Protein AF-R4X8Q3-F1 (afdb_monomer)

Sequence (120 aa):
MDMTRKFIQMGVTRARRYANWAGGKKYTGKLDEQGKKITVTKGPEDEVKAESARIFGVVLKEVQADEDYLQYAREHKEKYENHFKVEKHEDDDEDVLTPVRKRRSEREIKVKVKDESSSD

Mean predicted aligned error: 15.13 Å

InterPro domains:
  IPR025494 Protein of unknown function DUF4385 [PF14328] (1-78)

Solvent-accessible surface area (backbone atoms only — not comparable to full-atom values): 7404 Å² total; per-residue (Å²): 134,71,61,66,61,50,50,35,54,51,44,26,55,50,27,45,42,48,11,37,20,76,90,58,51,68,50,73,84,46,62,47,101,85,70,44,75,37,65,53,78,70,49,78,69,39,64,73,34,42,51,52,19,50,54,31,48,52,53,43,53,53,62,67,65,34,65,69,56,54,49,53,53,50,55,49,39,63,69,58,58,71,33,53,45,79,60,85,61,96,84,56,103,66,87,53,84,41,72,46,77,76,77,76,68,84,78,74,70,80,81,78,80,81,86,87,85,84,78,138

Foldseek 3Di:
DPVPLVVLVVQLVQLQQCQFDPVSDQFPPDADPVRHTHGDHTDHGDPVSVVSNVVSVVVSVVVVPDPVVVVVVVVCCVVPVVQWDFDDDPPDPDGDTDTRDDPPPPPPPPPPDPPPDDDD

Radius of gyration: 26.82 Å; Cα contacts (8 Å, |Δi|>4): 100; chains: 1; bounding box: 50×42×88 Å

pLDDT: mean 74.37, std 19.53, range [36.84, 96.75]

Secondary structure (DSSP, 8-state):
--HHHHHHHHHHHHHHHHHHSGGG-SEEEEE-TTSPEEEPPP-S--HHHHHHHHHHHHHHHHHHH-HHHHHHHHHHIIIIITTEEEE--TTSS--EEEE------TTSSTTSSSSS----

Organism: Taphrina deformans (strain PYCC 5710 / ATCC 11124 / CBS 356.35 / IMI 108563 / JCM 9778 / NBRC 8474) (NCBI:txid1097556)

Structure (mmCIF, N/CA/C/O backbone):
data_AF-R4X8Q3-F1
#
_entry.id   AF-R4X8Q3-F1
#
loop_
_atom_site.group_PDB
_atom_site.id
_atom_site.type_symbol
_atom_site.label_atom_id
_atom_site.label_alt_id
_atom_site.label_comp_id
_atom_site.label_asym_id
_atom_site.label_entity_id
_atom_site.label_seq_id
_atom_site.pdbx_PDB_ins_code
_atom_site.Cartn_x
_atom_site.Cartn_y
_atom_site.Cartn_z
_atom_site.occupancy
_atom_site.B_iso_or_equiv
_atom_site.auth_seq_id
_atom_site.auth_comp_id
_atom_site.auth_asym_id
_atom_site.auth_atom_id
_atom_site.pdbx_PDB_model_num
ATOM 1 N N . MET A 1 1 ? -1.031 -3.222 17.395 1.00 60.88 1 MET A N 1
ATOM 2 C CA . MET A 1 1 ? -0.345 -3.107 16.086 1.00 60.88 1 MET A CA 1
ATOM 3 C C . MET A 1 1 ? -1.132 -3.922 15.078 1.00 60.88 1 MET A C 1
ATOM 5 O O . MET A 1 1 ? -1.321 -5.104 15.319 1.00 60.88 1 MET A O 1
ATOM 9 N N . ASP A 1 2 ? -1.590 -3.315 13.984 1.00 82.62 2 ASP A N 1
ATOM 10 C CA . ASP A 1 2 ? -2.317 -4.017 12.917 1.00 82.62 2 ASP A CA 1
ATOM 11 C C . ASP A 1 2 ? -1.336 -4.512 11.839 1.00 82.62 2 ASP A C 1
ATOM 13 O O . ASP A 1 2 ? -0.946 -3.782 10.920 1.00 82.62 2 ASP A O 1
ATOM 17 N N . MET A 1 3 ? -0.883 -5.757 12.000 1.00 87.06 3 MET A N 1
ATOM 18 C CA . MET A 1 3 ? 0.062 -6.397 11.079 1.00 87.06 3 MET A CA 1
ATOM 19 C C . MET A 1 3 ? -0.595 -6.805 9.763 1.00 87.06 3 MET A C 1
ATOM 21 O O . MET A 1 3 ? 0.044 -6.731 8.712 1.00 87.06 3 MET A O 1
ATOM 25 N N . THR A 1 4 ? -1.867 -7.194 9.806 1.00 89.31 4 THR A N 1
ATOM 26 C CA . THR A 1 4 ? -2.611 -7.689 8.646 1.00 89.31 4 THR A CA 1
ATOM 27 C C . THR A 1 4 ? -2.783 -6.588 7.609 1.00 89.31 4 THR A C 1
ATOM 29 O O . THR A 1 4 ? -2.356 -6.747 6.461 1.00 89.31 4 THR A O 1
ATOM 32 N N . ARG A 1 5 ? -3.281 -5.410 8.006 1.00 89.69 5 ARG A N 1
ATOM 33 C CA . ARG A 1 5 ? -3.351 -4.253 7.102 1.00 89.69 5 ARG A CA 1
ATOM 34 C C . ARG A 1 5 ? -1.984 -3.867 6.584 1.00 89.69 5 ARG A C 1
ATOM 36 O O . ARG A 1 5 ? -1.847 -3.537 5.407 1.00 89.69 5 ARG A O 1
ATOM 43 N N . LYS A 1 6 ? -0.960 -3.887 7.445 1.00 92.06 6 LYS A N 1
ATOM 44 C CA . LYS A 1 6 ? 0.387 -3.506 7.021 1.00 92.06 6 LYS A CA 1
ATOM 45 C C . LYS A 1 6 ? 0.917 -4.460 5.956 1.00 92.06 6 LYS A C 1
ATOM 47 O O . LYS A 1 6 ? 1.496 -4.001 4.971 1.00 92.06 6 LYS A O 1
ATOM 52 N N . PHE A 1 7 ? 0.687 -5.760 6.116 1.00 93.12 7 PHE A N 1
ATOM 53 C CA . PHE A 1 7 ? 1.018 -6.771 5.120 1.00 93.12 7 PHE A CA 1
ATOM 54 C C . PHE A 1 7 ? 0.306 -6.501 3.791 1.00 93.12 7 PHE A C 1
ATOM 56 O O . PHE A 1 7 ? 0.970 -6.418 2.757 1.00 93.12 7 PHE A O 1
ATOM 63 N N . ILE A 1 8 ? -1.006 -6.258 3.823 1.00 93.94 8 ILE A N 1
ATOM 64 C CA . ILE A 1 8 ? -1.806 -5.977 2.623 1.0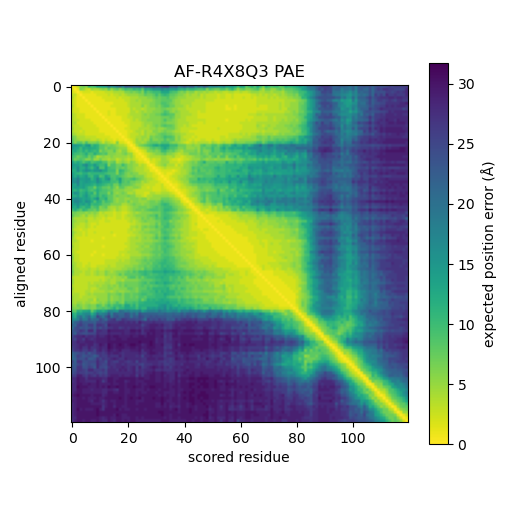0 93.94 8 ILE A CA 1
ATOM 65 C C . ILE A 1 8 ? -1.338 -4.681 1.942 1.00 93.94 8 ILE A C 1
ATOM 67 O O . ILE A 1 8 ? -1.109 -4.663 0.733 1.00 93.94 8 ILE A O 1
ATOM 71 N N . GLN A 1 9 ? -1.087 -3.614 2.706 1.00 94.19 9 GLN A N 1
ATOM 72 C CA . GLN A 1 9 ? -0.553 -2.345 2.197 1.00 94.19 9 GLN A CA 1
ATOM 73 C C . GLN A 1 9 ? 0.818 -2.540 1.524 1.00 94.19 9 GLN A C 1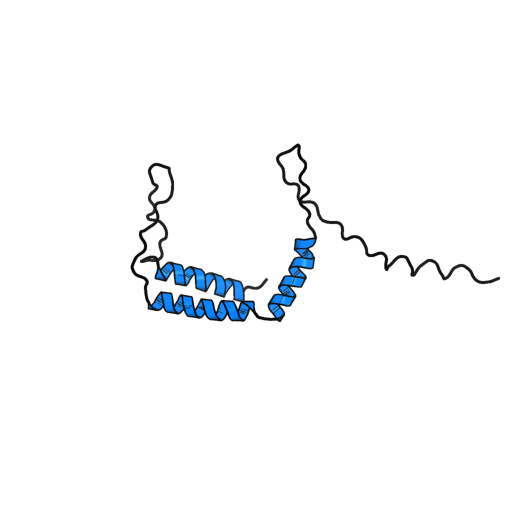
ATOM 75 O O . GLN A 1 9 ? 1.100 -1.983 0.455 1.00 94.19 9 GLN A O 1
ATOM 80 N N . MET A 1 10 ? 1.688 -3.354 2.124 1.00 95.12 10 MET A N 1
ATOM 81 C CA . MET A 1 10 ? 2.957 -3.725 1.502 1.00 95.12 10 MET A CA 1
ATOM 82 C C . MET A 1 10 ? 2.757 -4.587 0.243 1.00 95.12 10 MET A C 1
ATOM 84 O O . MET A 1 10 ? 3.533 -4.461 -0.702 1.00 95.12 10 MET A O 1
ATOM 88 N N . GLY A 1 11 ? 1.722 -5.427 0.202 1.00 93.75 11 GLY A N 1
ATOM 89 C CA . GLY A 1 11 ? 1.307 -6.198 -0.972 1.00 93.75 11 GLY A CA 1
ATOM 90 C C . GLY A 1 11 ? 0.935 -5.300 -2.151 1.00 93.75 11 GLY A C 1
ATOM 91 O O . GLY A 1 11 ? 1.549 -5.416 -3.212 1.00 93.75 11 GLY A O 1
ATOM 92 N N . VAL A 1 12 ? 0.033 -4.328 -1.942 1.00 93.44 12 VAL A N 1
ATOM 93 C CA . VAL A 1 12 ? -0.373 -3.338 -2.966 1.00 93.44 12 VAL A CA 1
ATOM 94 C C . VAL A 1 12 ? 0.847 -2.639 -3.567 1.00 93.44 12 VAL A C 1
ATOM 96 O O . VAL A 1 12 ? 1.019 -2.575 -4.786 1.00 93.44 12 VAL A O 1
ATOM 99 N N . THR A 1 13 ? 1.725 -2.120 -2.705 1.00 91.56 13 THR A N 1
ATOM 100 C CA . THR A 1 13 ? 2.894 -1.343 -3.142 1.00 91.56 13 THR A CA 1
ATOM 101 C C . THR A 1 13 ? 3.918 -2.196 -3.889 1.00 91.56 13 THR A C 1
ATOM 103 O O . THR A 1 13 ? 4.444 -1.761 -4.918 1.00 91.56 13 THR A O 1
ATOM 106 N N . ARG A 1 14 ? 4.194 -3.421 -3.423 1.00 90.94 14 ARG A N 1
ATOM 107 C CA . ARG A 1 14 ? 5.126 -4.342 -4.091 1.00 90.94 14 ARG A CA 1
ATOM 108 C C . ARG A 1 14 ? 4.576 -4.839 -5.423 1.00 90.94 14 ARG A C 1
ATOM 110 O O . ARG A 1 14 ? 5.307 -4.780 -6.408 1.00 90.94 14 ARG A O 1
ATOM 117 N N . ALA A 1 15 ? 3.312 -5.259 -5.477 1.00 92.00 15 ALA A N 1
ATOM 118 C CA . ALA A 1 15 ? 2.675 -5.730 -6.706 1.00 92.00 15 ALA A CA 1
ATOM 119 C C . ALA A 1 15 ? 2.691 -4.641 -7.787 1.00 92.00 15 ALA A C 1
ATOM 121 O O . ALA A 1 15 ? 3.189 -4.868 -8.889 1.00 92.00 15 ALA A O 1
ATOM 122 N N . ARG A 1 16 ? 2.304 -3.406 -7.435 1.00 90.50 16 ARG A N 1
ATOM 123 C CA . ARG A 1 16 ? 2.354 -2.265 -8.362 1.00 90.50 16 ARG A CA 1
ATOM 124 C C . ARG A 1 16 ? 3.777 -1.926 -8.813 1.00 90.50 16 ARG A C 1
ATOM 126 O O . ARG A 1 16 ? 3.982 -1.505 -9.952 1.00 90.50 16 ARG A O 1
ATOM 133 N N . ARG A 1 17 ? 4.780 -2.093 -7.942 1.00 89.81 17 ARG A N 1
ATOM 134 C CA . ARG A 1 17 ? 6.187 -1.914 -8.327 1.00 89.81 17 ARG A CA 1
ATOM 135 C C . ARG A 1 17 ? 6.607 -2.958 -9.357 1.00 89.81 17 ARG A C 1
ATOM 137 O O . ARG A 1 17 ? 7.231 -2.590 -10.341 1.00 89.81 17 ARG A O 1
ATOM 144 N N . TYR A 1 18 ? 6.274 -4.2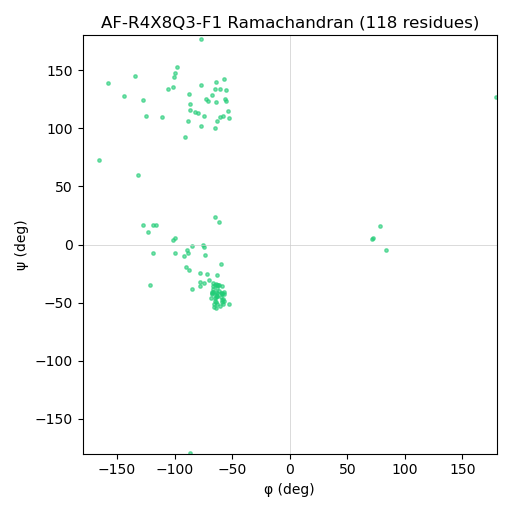28 -9.150 1.00 89.88 18 TYR A N 1
ATOM 145 C CA . TYR A 1 18 ? 6.650 -5.277 -10.096 1.00 89.88 18 TYR A CA 1
ATOM 146 C C . TYR A 1 18 ? 5.858 -5.228 -11.406 1.00 89.88 18 TYR A C 1
ATOM 148 O O . TYR A 1 18 ? 6.382 -5.678 -12.419 1.00 89.88 18 TYR A O 1
ATOM 156 N N . ALA A 1 19 ? 4.647 -4.664 -11.396 1.00 88.81 19 ALA A N 1
ATOM 157 C CA . ALA A 1 19 ? 3.872 -4.409 -12.607 1.00 88.81 19 ALA A CA 1
ATOM 158 C C . ALA A 1 19 ? 4.523 -3.322 -13.481 1.00 88.81 19 ALA A C 1
ATOM 160 O O . ALA A 1 19 ? 4.641 -3.490 -14.685 1.00 88.81 19 ALA A O 1
ATOM 161 N N . ASN A 1 20 ? 5.011 -2.239 -12.865 1.00 86.06 20 ASN A N 1
ATOM 162 C CA . ASN A 1 20 ? 5.553 -1.076 -13.580 1.00 86.06 20 ASN A CA 1
ATOM 163 C C . ASN A 1 20 ? 7.054 -1.167 -13.935 1.00 86.06 20 ASN A C 1
ATOM 165 O O . ASN A 1 20 ? 7.534 -0.419 -14.789 1.00 86.06 20 ASN A O 1
ATOM 169 N N . TRP A 1 21 ? 7.827 -1.996 -13.225 1.00 82.81 21 TRP A N 1
ATOM 170 C CA . TRP A 1 21 ? 9.291 -2.032 -13.322 1.00 82.81 21 TRP A CA 1
ATOM 171 C C . TRP A 1 21 ? 9.751 -3.452 -13.650 1.00 82.81 21 TRP A C 1
ATOM 173 O O . TRP A 1 21 ? 9.691 -4.341 -12.793 1.00 82.81 21 TRP A O 1
ATOM 183 N N . ALA A 1 22 ? 10.264 -3.656 -14.865 1.00 70.12 22 ALA A N 1
ATOM 184 C CA . ALA A 1 22 ? 10.843 -4.930 -15.281 1.00 70.12 22 ALA A CA 1
ATOM 185 C C . ALA A 1 22 ? 11.964 -5.351 -14.305 1.00 70.12 22 ALA A C 1
ATOM 187 O O . ALA A 1 22 ? 12.885 -4.588 -14.015 1.00 70.12 22 ALA A O 1
ATOM 188 N N . GLY A 1 23 ? 11.847 -6.547 -13.720 1.00 72.06 23 GLY A N 1
ATOM 189 C CA . GLY A 1 23 ? 12.800 -7.066 -12.727 1.00 72.06 23 GLY A CA 1
ATOM 190 C C . GLY A 1 23 ? 12.745 -6.409 -11.336 1.00 72.06 23 GLY A C 1
ATOM 191 O O . GLY A 1 23 ? 13.577 -6.715 -10.486 1.00 72.06 23 GLY A O 1
ATOM 192 N N . GLY A 1 24 ? 11.791 -5.505 -11.069 1.00 71.56 24 GLY A N 1
ATOM 193 C CA . GLY A 1 24 ? 11.546 -4.936 -9.737 1.00 71.56 24 GLY A CA 1
ATOM 194 C C . GLY A 1 24 ? 12.600 -3.958 -9.206 1.00 71.56 24 GLY A C 1
ATOM 195 O O . GLY A 1 24 ? 12.491 -3.513 -8.057 1.00 71.56 24 GLY A O 1
ATOM 196 N N . LYS A 1 25 ? 13.607 -3.605 -10.014 1.00 78.69 25 LYS A N 1
ATOM 197 C CA . LYS A 1 25 ? 14.653 -2.641 -9.650 1.00 78.69 25 LYS A CA 1
ATOM 198 C C . LYS A 1 25 ? 14.206 -1.219 -9.974 1.00 78.69 25 LYS A C 1
ATOM 200 O O . LYS A 1 25 ? 13.960 -0.892 -11.127 1.00 78.69 25 LYS A O 1
ATOM 205 N N . LYS A 1 26 ? 14.157 -0.367 -8.941 1.00 77.69 26 LYS A N 1
ATOM 206 C CA . LYS A 1 26 ? 13.775 1.051 -9.062 1.00 77.69 26 LYS A CA 1
ATOM 207 C C . LYS A 1 26 ? 14.893 1.949 -9.621 1.00 77.69 26 LYS A C 1
ATOM 209 O O . LYS A 1 26 ? 14.659 3.028 -10.152 1.00 77.69 26 LYS A O 1
ATOM 214 N N . TYR A 1 27 ? 16.139 1.533 -9.465 1.00 85.56 27 TYR A N 1
ATOM 215 C CA . TYR A 1 27 ? 17.288 2.365 -9.796 1.00 85.56 27 TYR A CA 1
ATOM 216 C C . TYR A 1 27 ? 18.301 1.542 -10.573 1.00 85.56 27 TYR A C 1
ATOM 218 O O . TYR A 1 27 ? 18.470 0.352 -10.302 1.00 85.56 27 TYR A O 1
ATOM 226 N N . THR A 1 28 ? 18.973 2.183 -11.525 1.00 80.31 28 THR A N 1
ATOM 227 C CA . THR A 1 28 ? 19.992 1.550 -12.378 1.00 80.31 28 THR A CA 1
ATOM 228 C C . THR A 1 28 ? 21.300 1.275 -11.627 1.00 80.31 28 THR A C 1
ATOM 230 O O . THR A 1 28 ? 22.178 0.602 -12.156 1.00 80.31 28 THR A O 1
ATOM 233 N N . GLY A 1 29 ? 21.442 1.791 -10.399 1.00 82.56 29 GLY A N 1
ATOM 234 C CA . GLY A 1 29 ? 22.677 1.736 -9.609 1.00 82.56 29 GLY A CA 1
ATOM 235 C C . GLY A 1 29 ? 23.681 2.840 -9.952 1.00 82.56 29 GLY A C 1
ATOM 236 O O . GLY A 1 29 ? 24.689 2.961 -9.267 1.00 82.56 29 GLY A O 1
ATOM 237 N N . LYS A 1 30 ? 23.392 3.665 -10.966 1.00 86.62 30 LYS A N 1
ATOM 238 C CA . LYS A 1 30 ? 24.198 4.826 -11.357 1.00 86.62 30 LYS A CA 1
ATOM 239 C C . LYS A 1 30 ? 23.624 6.119 -10.770 1.00 86.62 30 LYS A C 1
ATOM 241 O O . LYS A 1 30 ? 22.416 6.211 -10.514 1.00 86.62 30 LYS A O 1
ATOM 246 N N . LEU A 1 31 ? 24.500 7.097 -10.568 1.00 89.69 31 LEU A N 1
ATOM 247 C CA . LEU A 1 31 ? 24.142 8.466 -10.203 1.00 89.69 31 LEU A CA 1
ATOM 248 C C . LEU A 1 31 ? 24.187 9.353 -11.453 1.00 89.69 31 LEU A C 1
ATOM 250 O O . LEU A 1 31 ? 24.968 9.080 -12.363 1.00 89.69 31 LEU A O 1
ATOM 254 N N . ASP A 1 32 ? 23.323 10.362 -11.508 1.00 87.69 32 ASP A N 1
ATOM 255 C CA . ASP A 1 32 ? 23.411 11.442 -12.488 1.00 87.69 32 ASP A CA 1
ATOM 256 C C . ASP A 1 32 ? 24.513 12.448 -12.106 1.00 87.69 32 ASP A C 1
ATOM 258 O O . ASP A 1 32 ? 25.159 12.327 -11.062 1.00 87.69 32 ASP A O 1
ATOM 262 N N . GLU A 1 33 ? 24.731 13.448 -12.961 1.00 87.31 33 GLU A N 1
ATOM 263 C CA . GLU A 1 33 ? 25.741 14.504 -12.775 1.00 87.31 33 GLU A CA 1
ATOM 264 C C . GLU A 1 33 ? 25.528 15.328 -11.493 1.00 87.31 33 GLU A C 1
ATOM 266 O O . GLU A 1 33 ? 26.442 15.995 -11.018 1.00 87.31 33 GLU A O 1
ATOM 271 N N . GLN A 1 34 ? 24.334 15.250 -10.901 1.00 87.94 34 GLN A N 1
ATOM 272 C CA . GLN A 1 34 ? 23.937 15.940 -9.675 1.00 87.94 34 GLN A CA 1
ATOM 273 C C . GLN A 1 34 ? 24.006 15.012 -8.447 1.00 87.94 34 GLN A C 1
ATOM 275 O O . GLN A 1 34 ? 23.597 15.394 -7.351 1.00 87.94 34 GLN A O 1
ATOM 280 N N . GLY A 1 35 ? 24.507 13.780 -8.607 1.00 86.12 35 GLY A N 1
ATOM 281 C CA . GLY A 1 35 ? 24.653 12.805 -7.527 1.00 86.12 35 GLY A CA 1
ATOM 282 C C . GLY A 1 35 ? 23.355 12.089 -7.135 1.00 86.12 35 GLY A C 1
ATOM 283 O O . GLY A 1 35 ? 23.292 11.465 -6.073 1.00 86.12 35 GLY A O 1
ATOM 284 N N . LYS A 1 36 ? 22.304 12.137 -7.960 1.00 87.12 36 LYS A N 1
ATOM 285 C CA . LYS A 1 36 ? 21.004 11.510 -7.691 1.00 87.12 36 LYS A CA 1
ATOM 286 C C . LYS A 1 36 ? 20.857 10.180 -8.433 1.00 87.12 36 LYS A C 1
ATOM 288 O O . LYS A 1 36 ? 21.321 9.985 -9.549 1.00 87.12 36 LYS A O 1
ATOM 293 N N . LYS A 1 37 ? 20.194 9.211 -7.788 1.00 86.88 37 LYS A N 1
ATOM 294 C CA . LYS A 1 37 ? 19.985 7.864 -8.347 1.00 86.88 37 LYS A CA 1
ATOM 295 C C . LYS A 1 37 ? 19.124 7.917 -9.607 1.00 86.88 37 LYS A C 1
ATOM 297 O O . LYS A 1 37 ? 17.955 8.303 -9.541 1.00 86.88 37 LYS A O 1
ATOM 302 N N . ILE A 1 38 ? 19.665 7.404 -10.707 1.00 84.25 38 ILE A N 1
ATOM 303 C CA . ILE A 1 38 ? 18.958 7.310 -11.983 1.00 84.25 38 ILE A CA 1
ATOM 304 C C . ILE A 1 38 ? 17.867 6.237 -11.878 1.00 84.25 38 ILE A C 1
ATOM 306 O O . ILE A 1 38 ? 18.125 5.075 -11.538 1.00 84.25 38 ILE A O 1
ATOM 310 N N . THR A 1 39 ? 16.625 6.629 -12.154 1.00 84.19 39 THR A N 1
ATOM 311 C CA . THR A 1 39 ? 15.479 5.717 -12.194 1.00 84.19 39 THR A CA 1
ATOM 312 C C . THR A 1 39 ? 15.473 4.918 -13.486 1.00 84.19 39 THR A C 1
ATOM 314 O O . THR A 1 39 ? 15.683 5.473 -14.560 1.00 84.19 39 THR A O 1
ATOM 317 N N . VAL A 1 40 ? 15.188 3.621 -13.386 1.0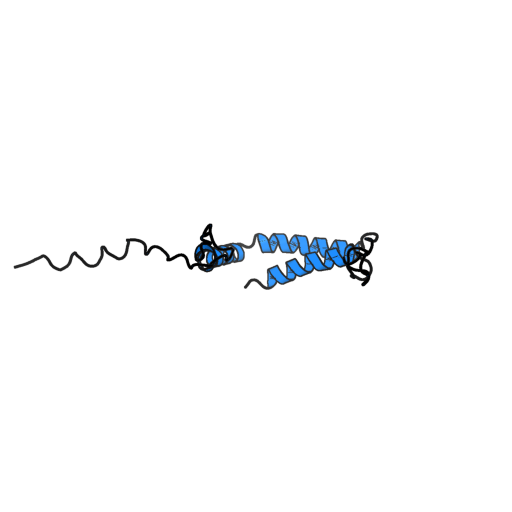0 82.00 40 VAL A N 1
ATOM 318 C CA . VAL A 1 40 ? 14.923 2.785 -14.566 1.00 82.00 40 VAL A CA 1
ATOM 319 C C . VAL A 1 40 ? 13.657 3.290 -15.270 1.00 82.00 40 VAL A C 1
ATOM 321 O O . VAL A 1 40 ? 12.681 3.652 -14.608 1.00 82.00 40 VAL A O 1
ATOM 324 N N . THR A 1 41 ? 13.669 3.314 -16.602 1.00 78.31 41 THR A N 1
ATOM 325 C CA . THR A 1 41 ? 12.485 3.624 -17.412 1.00 78.31 41 THR A CA 1
ATOM 326 C C . THR A 1 41 ? 11.386 2.596 -17.141 1.00 78.31 41 THR A C 1
ATOM 328 O O . THR A 1 41 ? 11.652 1.393 -17.095 1.00 78.31 41 THR A O 1
ATOM 331 N N . LYS A 1 42 ? 10.147 3.058 -16.941 1.00 78.75 42 LYS A N 1
ATOM 332 C CA . LYS A 1 42 ? 8.997 2.161 -16.767 1.00 78.75 42 LYS A CA 1
ATOM 333 C C . LYS A 1 42 ? 8.767 1.375 -18.058 1.00 78.75 42 LYS A C 1
ATOM 335 O O . LYS A 1 42 ? 8.796 1.956 -19.140 1.00 78.75 42 LYS A O 1
ATOM 340 N N . GLY A 1 43 ? 8.562 0.070 -17.923 1.00 77.38 43 GLY A N 1
ATOM 341 C CA . GLY A 1 43 ? 8.190 -0.793 -19.043 1.00 77.38 43 GLY A CA 1
ATOM 342 C C . GLY A 1 43 ? 6.674 -0.814 -19.267 1.00 77.38 43 GLY A C 1
ATOM 343 O O . GLY A 1 43 ? 5.942 -0.157 -18.520 1.00 77.38 43 GLY A O 1
ATOM 344 N N . PRO A 1 44 ? 6.199 -1.583 -20.264 1.00 80.56 44 PRO A N 1
ATOM 345 C CA . PRO A 1 44 ? 4.788 -1.953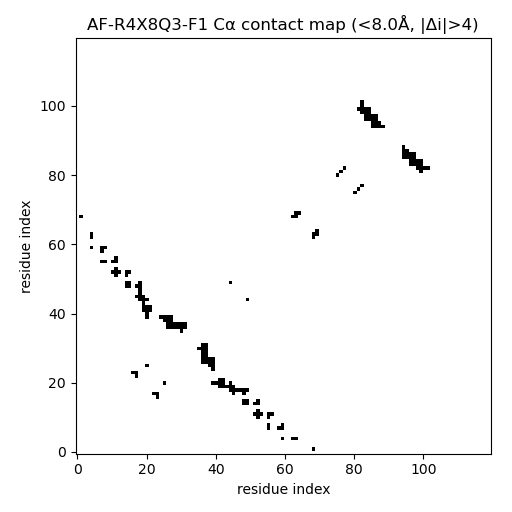 -20.347 1.00 80.56 44 PRO A CA 1
ATOM 346 C C . PRO A 1 44 ? 4.359 -2.681 -19.063 1.00 80.56 44 PRO A C 1
ATOM 348 O O . PRO A 1 44 ? 5.150 -3.426 -18.478 1.00 80.56 44 PRO A O 1
ATOM 351 N N . GLU A 1 45 ? 3.132 -2.421 -18.602 1.00 82.88 45 GLU A N 1
ATOM 352 C CA . GLU A 1 45 ? 2.617 -3.004 -17.359 1.00 82.88 45 GLU A CA 1
ATOM 353 C C . GLU A 1 45 ? 2.425 -4.519 -17.530 1.00 82.88 45 GLU A C 1
ATOM 355 O O . GLU A 1 45 ? 1.799 -4.973 -18.483 1.00 82.88 45 GLU A O 1
ATOM 360 N N . ASP A 1 46 ? 2.973 -5.308 -16.606 1.00 87.75 46 ASP A N 1
ATOM 361 C CA . ASP A 1 46 ? 2.747 -6.756 -16.565 1.00 87.75 46 ASP A CA 1
ATOM 362 C C . ASP A 1 46 ? 1.335 -7.035 -16.028 1.00 87.75 46 ASP A C 1
ATOM 364 O O . ASP A 1 46 ? 1.054 -6.800 -14.848 1.00 87.75 46 ASP A O 1
ATOM 368 N N . GLU A 1 47 ? 0.454 -7.525 -16.902 1.00 89.50 47 GLU A N 1
ATOM 369 C CA . GLU A 1 47 ? -0.975 -7.711 -16.630 1.00 89.50 47 GLU A CA 1
ATOM 370 C C . GLU A 1 47 ? -1.242 -8.605 -15.412 1.00 89.50 47 GLU A C 1
ATOM 372 O O . GLU A 1 47 ? -2.077 -8.266 -14.575 1.00 89.50 47 GLU A O 1
ATOM 377 N N . VAL A 1 48 ? -0.481 -9.691 -15.231 1.00 88.88 48 VAL A N 1
ATOM 378 C CA . VAL A 1 48 ? -0.663 -10.627 -14.104 1.00 88.88 48 VAL A CA 1
ATOM 379 C C . VAL A 1 48 ? -0.330 -9.947 -12.772 1.00 88.88 48 VAL A C 1
ATOM 381 O O . VAL A 1 48 ? -0.988 -10.140 -11.741 1.00 88.88 48 VAL A O 1
ATOM 384 N N . LYS A 1 49 ? 0.700 -9.100 -12.775 1.00 87.75 49 LYS A N 1
ATOM 385 C CA . LYS A 1 49 ? 1.126 -8.357 -11.582 1.00 87.75 49 LYS A CA 1
ATOM 386 C C . LYS A 1 49 ? 0.231 -7.155 -11.307 1.00 87.75 49 LYS A C 1
ATOM 388 O O . LYS A 1 49 ? 0.022 -6.810 -10.140 1.00 87.75 49 LYS A O 1
ATOM 393 N N . ALA A 1 50 ? -0.310 -6.537 -12.352 1.00 90.50 50 ALA A N 1
ATOM 394 C CA . ALA A 1 50 ? -1.336 -5.512 -12.235 1.00 90.50 50 ALA A CA 1
ATOM 395 C C . ALA A 1 50 ? -2.612 -6.089 -11.608 1.00 90.50 50 ALA A C 1
ATOM 397 O O . ALA A 1 50 ? -3.148 -5.492 -10.674 1.00 90.50 50 ALA A O 1
ATOM 398 N N . GLU A 1 51 ? -3.035 -7.278 -12.041 1.00 93.62 51 GLU A N 1
ATOM 399 C CA . GLU A 1 51 ? -4.168 -8.018 -11.474 1.00 93.62 51 GLU A CA 1
ATOM 400 C C . GLU A 1 51 ? -3.958 -8.284 -9.978 1.00 93.62 51 GLU A C 1
ATOM 402 O O . GLU A 1 51 ? -4.801 -7.957 -9.143 1.00 93.62 51 GLU A O 1
ATOM 407 N N . SER A 1 52 ? -2.762 -8.751 -9.610 1.00 92.94 52 SER A N 1
ATOM 408 C CA . SER A 1 52 ? -2.386 -8.949 -8.205 1.00 92.94 52 SER A CA 1
ATOM 409 C C . SER A 1 52 ? -2.507 -7.652 -7.391 1.00 92.94 52 SER A C 1
ATOM 411 O O . SER A 1 52 ? -3.030 -7.654 -6.276 1.00 92.94 52 SER A O 1
ATOM 413 N N . ALA A 1 53 ? -2.060 -6.517 -7.944 1.00 93.69 53 ALA A N 1
ATOM 414 C CA . ALA A 1 53 ? -2.178 -5.214 -7.287 1.00 93.69 53 ALA A CA 1
ATOM 415 C C . ALA A 1 53 ? -3.643 -4.776 -7.110 1.00 93.69 53 ALA A C 1
ATOM 417 O O . ALA A 1 53 ? -3.964 -4.149 -6.097 1.00 93.69 53 ALA A O 1
ATOM 418 N N . ARG A 1 54 ? -4.528 -5.117 -8.059 1.00 95.12 54 ARG A N 1
ATOM 419 C CA . ARG A 1 54 ? -5.975 -4.869 -7.954 1.00 95.12 54 ARG A CA 1
ATOM 420 C C . ARG A 1 54 ? -6.583 -5.674 -6.810 1.00 95.12 54 ARG A C 1
ATOM 422 O O . ARG A 1 54 ? -7.248 -5.074 -5.971 1.00 95.12 54 ARG A O 1
ATOM 429 N N . ILE A 1 55 ? -6.286 -6.973 -6.721 1.00 95.50 55 ILE A N 1
ATOM 430 C CA . ILE A 1 55 ? -6.784 -7.856 -5.651 1.00 95.50 55 ILE A CA 1
ATOM 431 C C . ILE A 1 55 ? -6.373 -7.318 -4.277 1.00 95.50 55 ILE A C 1
ATOM 433 O O . ILE A 1 55 ? -7.228 -7.084 -3.426 1.00 95.50 55 ILE A O 1
ATOM 437 N N . PHE A 1 56 ? -5.083 -7.020 -4.073 1.00 94.75 56 PHE A N 1
ATOM 438 C CA . PHE A 1 56 ? -4.629 -6.421 -2.812 1.00 94.75 56 PHE A CA 1
ATOM 439 C C . PHE A 1 56 ? -5.311 -5.079 -2.521 1.00 94.75 56 PHE A C 1
ATOM 441 O O . PHE A 1 56 ? -5.568 -4.760 -1.363 1.00 94.75 56 PHE A O 1
ATOM 448 N N . GLY A 1 57 ? -5.592 -4.281 -3.555 1.00 94.69 57 GLY A N 1
ATOM 449 C CA . GLY A 1 57 ? -6.277 -3.000 -3.416 1.00 94.69 57 GLY A CA 1
ATOM 450 C C . GLY A 1 57 ? -7.730 -3.140 -2.963 1.00 94.69 57 GLY A C 1
ATOM 451 O O . GLY A 1 57 ? -8.191 -2.306 -2.188 1.00 94.69 57 GLY A O 1
ATOM 452 N N . VAL A 1 58 ? -8.436 -4.180 -3.411 1.00 96.75 58 VAL A N 1
ATOM 453 C CA . VAL A 1 58 ? -9.799 -4.493 -2.952 1.00 96.75 58 VAL A CA 1
ATOM 454 C C . VAL A 1 58 ? -9.775 -4.888 -1.480 1.00 96.75 58 VAL A C 1
ATOM 456 O O . VAL A 1 58 ? -10.406 -4.221 -0.666 1.00 96.75 58 VAL A O 1
ATOM 459 N N . VAL A 1 59 ? -8.946 -5.869 -1.118 1.00 94.75 59 VAL A N 1
ATOM 460 C CA . VAL A 1 59 ? -8.845 -6.350 0.270 1.00 94.75 59 VAL A CA 1
ATOM 461 C C . VAL A 1 59 ? -8.377 -5.238 1.217 1.00 94.75 59 VAL A C 1
ATOM 463 O O . VAL A 1 59 ? -8.840 -5.142 2.349 1.00 94.75 59 VAL A O 1
ATOM 466 N N . LEU A 1 60 ? -7.494 -4.336 0.766 1.00 93.94 60 LEU A N 1
ATOM 467 C CA . LEU A 1 60 ? -7.079 -3.189 1.578 1.00 93.94 60 LEU A CA 1
ATOM 468 C C . LEU A 1 60 ? -8.259 -2.278 1.929 1.00 93.94 60 LEU A C 1
ATOM 470 O O . LEU A 1 60 ? -8.307 -1.787 3.051 1.00 93.94 60 LEU A O 1
ATOM 474 N N . LYS A 1 61 ? -9.186 -2.045 0.992 1.00 93.44 61 LYS A N 1
ATOM 475 C CA . LYS A 1 61 ? -10.374 -1.215 1.239 1.00 93.44 61 LYS A CA 1
ATOM 476 C C . LYS A 1 61 ? -11.310 -1.869 2.250 1.00 93.44 61 LYS A C 1
ATOM 478 O O . LYS A 1 61 ? -11.820 -1.176 3.120 1.00 93.44 61 LYS A O 1
ATOM 483 N N 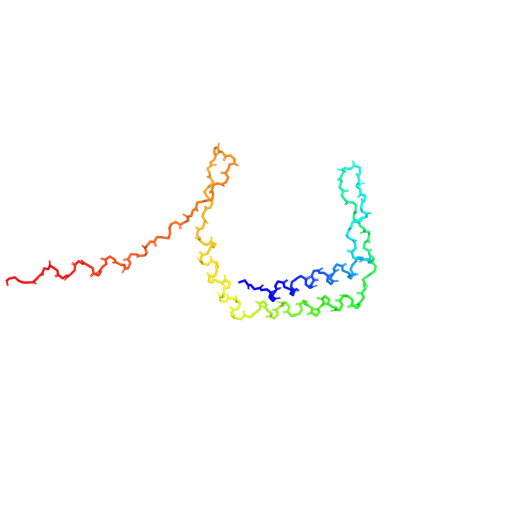. GLU A 1 62 ? -11.490 -3.181 2.159 1.00 93.12 62 GLU A N 1
ATOM 484 C CA . GLU A 1 62 ? -12.310 -3.950 3.103 1.00 93.12 62 GLU A CA 1
ATOM 485 C C . GLU A 1 62 ? -11.718 -3.887 4.513 1.00 93.12 62 GLU A C 1
ATOM 487 O O . GLU A 1 62 ? -12.384 -3.451 5.444 1.00 93.12 62 GLU A O 1
ATOM 492 N N . VAL A 1 63 ? -10.422 -4.183 4.655 1.00 89.69 63 VAL A N 1
ATOM 493 C CA . VAL A 1 63 ? -9.714 -4.080 5.944 1.00 89.69 63 VAL A CA 1
ATOM 494 C C . VAL A 1 63 ? -9.686 -2.641 6.465 1.00 89.69 63 VAL A C 1
ATOM 496 O O . VAL A 1 63 ? -9.597 -2.416 7.669 1.00 89.69 63 VAL A O 1
ATOM 499 N N . GLN A 1 64 ? -9.758 -1.644 5.577 1.00 88.00 64 GLN A N 1
ATOM 500 C CA . GLN A 1 64 ? -9.892 -0.234 5.944 1.00 88.00 64 GLN A CA 1
ATOM 501 C C . GLN A 1 64 ? -11.247 0.137 6.537 1.00 88.00 64 GLN A C 1
ATOM 503 O O . GLN A 1 64 ? -11.280 1.037 7.377 1.00 88.00 64 GLN A O 1
ATOM 508 N N . ALA A 1 65 ? -12.306 -0.550 6.122 1.00 90.88 65 ALA A N 1
ATOM 509 C CA . ALA A 1 65 ? -13.669 -0.339 6.589 1.00 90.88 65 ALA A CA 1
ATOM 510 C C . ALA A 1 65 ? -14.027 -1.166 7.837 1.00 90.88 65 ALA A C 1
ATOM 512 O O . ALA A 1 65 ? -15.093 -0.954 8.402 1.00 90.88 65 ALA A O 1
ATOM 513 N N . ASP A 1 66 ? -13.150 -2.077 8.262 1.00 92.19 66 ASP A N 1
ATOM 514 C CA . ASP A 1 66 ? -13.336 -2.922 9.442 1.00 92.19 66 ASP A CA 1
ATOM 515 C C . ASP A 1 66 ? -13.578 -2.098 10.725 1.00 92.19 66 ASP A C 1
ATOM 517 O O . ASP A 1 66 ? -12.799 -1.202 11.074 1.00 92.19 66 ASP A O 1
ATOM 521 N N . GLU A 1 67 ? -14.687 -2.384 11.411 1.00 91.38 67 GLU A N 1
ATOM 522 C CA . GLU A 1 67 ? -15.160 -1.607 12.563 1.00 91.38 67 GLU A CA 1
ATOM 523 C C . GLU A 1 67 ? -14.227 -1.732 13.775 1.00 91.38 67 GLU A C 1
ATOM 525 O O . GLU A 1 67 ? -13.906 -0.720 14.412 1.00 91.38 67 GLU A O 1
ATOM 530 N N . ASP A 1 68 ? -13.727 -2.942 14.040 1.00 88.81 68 ASP A N 1
ATOM 531 C CA . ASP A 1 68 ? -12.808 -3.228 15.144 1.00 88.81 68 ASP A CA 1
ATOM 532 C C . ASP A 1 68 ? -11.489 -2.475 14.944 1.00 88.81 68 ASP A C 1
ATOM 534 O O . ASP A 1 68 ? -10.975 -1.821 15.861 1.00 88.81 68 ASP A O 1
ATOM 538 N N . TYR A 1 69 ? -10.960 -2.469 13.715 1.00 86.31 69 TYR A N 1
ATOM 539 C CA . TYR A 1 69 ? -9.793 -1.658 13.387 1.00 86.31 69 TYR A CA 1
ATOM 540 C C . TYR A 1 69 ? -10.031 -0.173 13.676 1.00 86.31 69 TYR A C 1
ATOM 542 O O . TYR A 1 69 ? -9.174 0.495 14.267 1.00 86.31 69 TYR A O 1
ATOM 550 N N . LEU A 1 70 ? -11.160 0.374 13.218 1.00 89.44 70 LEU A N 1
ATOM 551 C CA . LEU A 1 70 ? -11.467 1.795 13.378 1.00 89.44 70 LEU A CA 1
ATOM 552 C C . LEU A 1 70 ? -11.609 2.165 14.856 1.00 89.44 70 LEU A C 1
ATOM 554 O O . LEU A 1 70 ? -11.223 3.268 15.256 1.00 89.44 70 LEU A O 1
ATOM 558 N N . GLN A 1 71 ? -12.128 1.258 15.682 1.00 90.31 71 GLN A N 1
ATOM 559 C CA . GLN A 1 71 ? -12.143 1.422 17.129 1.00 90.31 71 GLN A CA 1
ATOM 560 C C . GLN A 1 71 ? -10.721 1.465 17.704 1.00 90.31 71 GLN A C 1
ATOM 562 O O . GLN A 1 71 ? -10.356 2.460 18.333 1.00 90.31 71 GLN A O 1
ATOM 567 N N . TYR A 1 72 ? -9.884 0.463 17.430 1.00 88.12 72 TYR A N 1
ATOM 568 C CA . TYR A 1 72 ? -8.519 0.424 17.966 1.00 88.12 72 TYR A CA 1
ATOM 569 C C . TYR A 1 72 ? -7.648 1.591 17.492 1.00 88.12 72 TYR A C 1
ATOM 571 O O . TYR A 1 72 ? -6.815 2.099 18.247 1.00 88.12 72 TYR A O 1
ATOM 579 N N . ALA A 1 73 ? -7.839 2.053 16.256 1.00 85.69 73 ALA A N 1
ATOM 580 C CA . ALA A 1 73 ? -7.149 3.227 15.737 1.00 85.69 73 ALA A CA 1
ATOM 581 C C . ALA A 1 73 ? -7.539 4.503 16.504 1.00 85.69 73 ALA A C 1
ATOM 583 O O . ALA A 1 73 ? -6.663 5.309 16.831 1.00 85.69 73 ALA A O 1
ATOM 584 N N . ARG A 1 74 ? -8.828 4.674 16.839 1.00 87.56 74 ARG A N 1
ATOM 585 C CA . ARG A 1 74 ? -9.306 5.790 17.674 1.00 87.56 74 ARG A CA 1
ATOM 586 C C . ARG A 1 74 ? -8.725 5.726 19.083 1.00 87.56 74 ARG A C 1
ATOM 588 O O . ARG A 1 74 ? -8.153 6.712 19.537 1.00 87.56 74 ARG A O 1
ATOM 595 N N . GLU A 1 75 ? -8.794 4.567 19.733 1.00 88.25 75 GLU A N 1
ATOM 596 C CA . GLU A 1 75 ? -8.250 4.367 21.084 1.00 88.25 75 GLU A CA 1
ATOM 597 C C . GLU A 1 75 ? -6.742 4.655 21.142 1.00 88.25 75 GLU A C 1
ATOM 599 O O . GLU A 1 75 ? -6.256 5.327 22.054 1.00 88.25 75 GLU A O 1
ATOM 604 N N . HIS A 1 76 ? -5.984 4.203 20.137 1.00 84.88 76 HIS A N 1
ATOM 605 C CA . HIS A 1 76 ? -4.554 4.486 20.037 1.00 84.88 76 HIS A CA 1
ATOM 606 C C . HIS A 1 76 ? -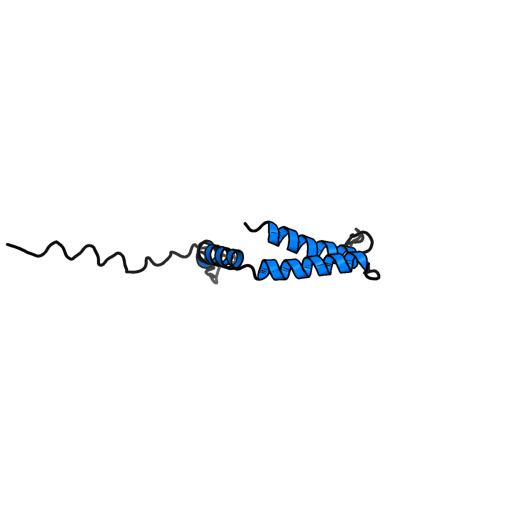4.275 5.986 19.866 1.00 84.88 76 HIS A C 1
ATOM 608 O O . HIS A 1 76 ? -3.405 6.536 20.544 1.00 84.88 76 HIS A O 1
ATOM 614 N N . LYS A 1 77 ? -5.028 6.660 18.990 1.00 83.62 77 LYS A N 1
ATOM 615 C CA . LYS A 1 77 ? -4.919 8.107 18.770 1.00 83.62 77 LYS A CA 1
ATOM 616 C C . LYS A 1 77 ? -5.205 8.900 20.046 1.00 83.62 77 LYS A C 1
ATOM 618 O O . LYS A 1 77 ? -4.434 9.787 20.412 1.00 83.62 77 LYS A O 1
ATOM 623 N N . GLU A 1 78 ? -6.261 8.547 20.770 1.00 86.62 78 GLU A N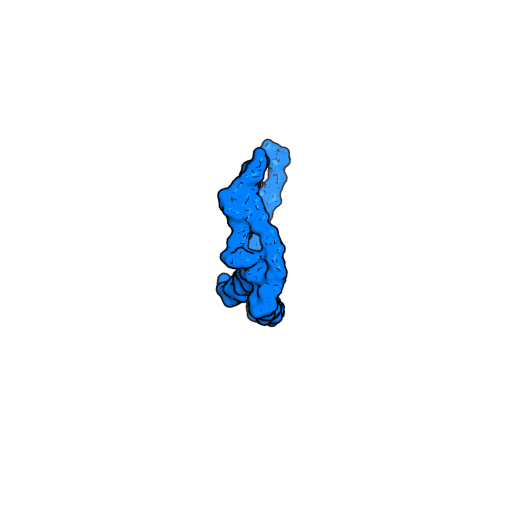 1
ATOM 624 C CA . GLU A 1 78 ? -6.596 9.180 22.048 1.00 86.62 78 GLU A CA 1
ATOM 625 C C . GLU A 1 78 ? -5.521 8.966 23.115 1.00 86.62 78 GLU A C 1
ATOM 627 O O . GLU A 1 78 ? -5.237 9.875 23.899 1.00 86.62 78 GLU A O 1
ATOM 632 N N . LYS A 1 79 ? -4.914 7.777 23.143 1.00 83.88 79 LYS A N 1
ATOM 633 C CA . LYS A 1 79 ? -3.924 7.404 24.153 1.00 83.88 79 LYS A CA 1
ATOM 634 C C . LYS A 1 79 ? -2.536 7.995 23.896 1.00 83.88 79 LYS A C 1
ATOM 636 O O . LYS A 1 79 ? -1.856 8.328 24.863 1.00 83.88 79 LYS A O 1
ATOM 641 N N . TYR A 1 80 ? -2.117 8.118 22.635 1.00 82.25 80 TYR A N 1
ATOM 642 C CA . TYR A 1 80 ? -0.728 8.445 22.287 1.00 82.25 80 TYR A CA 1
ATOM 643 C C . TYR A 1 80 ? -0.558 9.718 21.449 1.00 82.25 80 TYR A C 1
ATOM 645 O O . TYR A 1 80 ? 0.420 10.429 21.654 1.00 82.25 80 TYR A O 1
ATOM 653 N N . GLU A 1 81 ? -1.483 10.046 20.541 1.00 73.12 81 GLU A N 1
ATOM 654 C CA . GLU A 1 81 ? -1.328 11.220 19.660 1.00 73.12 81 GLU A CA 1
ATOM 655 C C . GLU A 1 81 ? -1.820 12.510 20.325 1.00 73.12 81 GLU A C 1
ATOM 657 O O . GLU A 1 81 ? -1.173 13.546 20.220 1.00 73.12 81 GLU A O 1
ATOM 662 N N . ASN A 1 82 ? -2.913 12.454 21.090 1.00 63.38 82 ASN A N 1
ATOM 663 C CA . ASN A 1 82 ? -3.435 13.630 21.802 1.00 63.38 82 ASN A CA 1
ATOM 664 C C . ASN A 1 82 ? -2.611 14.016 23.049 1.00 63.38 82 ASN A C 1
ATOM 666 O O . ASN A 1 82 ? -2.954 14.976 23.743 1.00 63.38 82 ASN A O 1
ATOM 670 N N . HIS A 1 83 ? -1.551 13.262 23.358 1.00 58.94 83 HIS A N 1
ATOM 671 C CA . HIS A 1 83 ? -0.737 13.436 24.558 1.00 58.94 83 HIS A CA 1
ATOM 672 C C . HIS A 1 83 ? 0.588 14.171 24.308 1.00 58.94 83 HIS A C 1
ATOM 674 O O . HIS A 1 83 ? 1.351 14.333 25.255 1.00 58.94 83 HIS A O 1
ATOM 680 N N . PHE A 1 84 ? 0.856 14.650 23.088 1.00 54.84 84 PHE A N 1
ATOM 681 C CA . PHE A 1 84 ? 2.024 15.480 22.769 1.00 54.84 84 PHE A CA 1
ATOM 682 C C . PHE A 1 84 ? 1.594 16.770 22.059 1.00 54.84 84 PHE A C 1
ATOM 684 O O . PHE A 1 84 ? 0.885 16.731 21.057 1.00 54.84 84 PHE A O 1
ATOM 691 N N . LYS A 1 85 ? 1.994 17.922 22.609 1.00 55.75 85 LYS A N 1
ATOM 692 C CA . LYS A 1 85 ? 1.879 19.233 21.960 1.00 55.75 85 LYS A CA 1
ATOM 693 C C . LYS A 1 85 ? 3.284 19.620 21.529 1.00 55.75 85 LYS A C 1
ATOM 695 O O . LYS A 1 85 ? 4.221 19.486 22.306 1.00 55.75 85 LYS A O 1
ATOM 700 N N . VAL A 1 86 ? 3.415 20.085 20.294 1.00 55.09 86 VAL A N 1
ATOM 701 C CA . VAL A 1 86 ? 4.636 20.750 19.842 1.00 55.09 86 VAL A CA 1
ATOM 702 C C . VAL A 1 86 ? 4.455 22.224 20.179 1.00 55.09 86 VAL A C 1
ATOM 704 O O . VAL A 1 86 ? 3.618 22.894 19.571 1.00 55.09 86 VAL A O 1
ATOM 707 N N . GLU A 1 87 ? 5.156 22.705 21.200 1.00 54.97 87 GLU A N 1
ATOM 708 C CA . GLU A 1 87 ? 5.268 24.139 21.463 1.00 54.97 87 GLU A CA 1
ATOM 709 C C . GLU A 1 87 ? 6.446 24.660 20.642 1.00 54.97 87 GLU A C 1
ATOM 711 O O . GLU A 1 87 ? 7.579 24.230 20.835 1.00 54.97 87 GLU A O 1
ATOM 716 N N . LYS A 1 88 ? 6.167 25.545 19.680 1.00 48.03 88 LYS A N 1
ATOM 717 C CA . LYS A 1 88 ? 7.215 26.258 18.949 1.00 48.03 88 LYS A CA 1
ATOM 718 C C . LYS A 1 88 ? 7.705 27.406 19.825 1.00 48.03 88 LYS A C 1
ATOM 720 O O . LYS A 1 88 ? 6.935 28.332 20.072 1.00 48.03 88 LYS A O 1
ATOM 725 N N . HIS A 1 89 ? 8.949 27.341 20.285 1.00 51.12 89 HIS A N 1
ATOM 726 C CA . HIS A 1 89 ? 9.646 28.501 20.832 1.00 51.12 89 HIS A CA 1
ATOM 727 C C . HIS A 1 89 ? 10.332 29.237 19.677 1.00 51.12 89 HIS A C 1
ATOM 729 O O . HIS A 1 89 ? 10.971 28.608 18.842 1.00 51.12 89 HIS A O 1
ATOM 735 N N . GLU A 1 90 ? 10.128 30.551 19.584 1.00 50.88 90 GLU A N 1
ATOM 736 C CA . GLU A 1 90 ? 10.535 31.362 18.425 1.00 50.88 90 GLU A CA 1
ATOM 737 C C . GLU A 1 90 ? 12.053 31.623 18.346 1.00 50.88 90 GLU A C 1
ATOM 739 O O . GLU A 1 90 ? 12.502 32.194 17.357 1.00 50.88 90 GLU A O 1
ATOM 744 N N . ASP A 1 91 ? 12.841 31.157 19.323 1.00 53.72 91 ASP A N 1
ATOM 745 C CA . ASP A 1 91 ? 14.237 31.581 19.493 1.00 53.72 91 ASP A CA 1
ATOM 746 C C . ASP A 1 91 ? 15.304 30.469 19.387 1.00 53.72 91 ASP A C 1
ATOM 748 O O . ASP A 1 91 ? 16.482 30.801 19.318 1.00 53.72 91 ASP A O 1
ATOM 752 N N . ASP A 1 92 ? 14.946 29.181 19.290 1.00 47.19 92 ASP A N 1
ATOM 753 C CA . ASP A 1 92 ? 15.918 28.082 19.138 1.00 47.19 92 ASP A CA 1
ATOM 754 C C . ASP A 1 92 ? 15.361 26.983 18.207 1.00 47.19 92 ASP A C 1
ATOM 756 O O . ASP A 1 92 ? 14.257 26.486 18.425 1.00 47.19 92 ASP A O 1
ATOM 760 N N . ASP A 1 93 ? 16.119 26.578 17.179 1.00 51.16 93 ASP A N 1
ATOM 761 C CA . ASP A 1 93 ? 15.752 25.599 16.128 1.00 51.16 93 ASP A CA 1
ATOM 762 C C . ASP A 1 93 ? 15.525 24.140 16.625 1.00 51.16 93 ASP A C 1
ATOM 764 O O . ASP A 1 93 ? 15.639 23.183 15.852 1.00 51.16 93 ASP A O 1
ATOM 768 N N . GLU A 1 94 ? 15.197 23.921 17.902 1.00 48.94 94 GLU A N 1
ATOM 769 C CA . GLU A 1 94 ? 14.905 22.595 18.460 1.00 48.94 94 GLU A CA 1
ATOM 7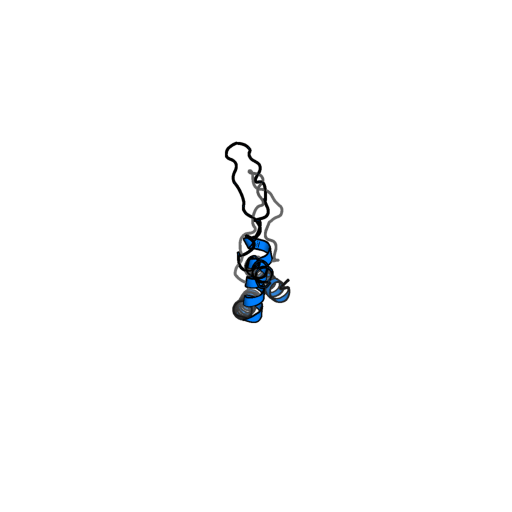70 C C . GLU A 1 94 ? 13.423 22.438 18.838 1.00 48.94 94 GLU A C 1
ATOM 772 O O . GLU A 1 94 ? 12.928 22.993 19.820 1.00 48.94 94 GLU A O 1
ATOM 777 N N . ASP A 1 95 ? 12.708 21.607 18.071 1.00 45.94 95 ASP A N 1
ATOM 778 C CA . ASP A 1 95 ? 11.339 21.185 18.379 1.00 45.94 95 ASP A CA 1
ATOM 779 C C . ASP A 1 95 ? 11.316 20.341 19.674 1.00 45.94 95 ASP A C 1
ATOM 781 O O . ASP A 1 95 ? 11.590 19.135 19.665 1.00 45.94 95 ASP A O 1
ATOM 785 N N . VAL A 1 96 ? 10.943 20.945 20.808 1.00 54.34 96 VAL A N 1
ATOM 786 C CA . VAL A 1 96 ? 10.817 20.224 22.086 1.00 54.34 96 VAL A CA 1
ATOM 787 C C . VAL A 1 96 ? 9.463 19.511 22.169 1.00 54.34 96 VAL A C 1
ATOM 789 O O . VAL A 1 96 ? 8.400 20.127 22.268 1.00 54.34 96 VAL A O 1
ATOM 792 N N . LEU A 1 97 ? 9.486 18.174 22.177 1.00 50.28 97 LEU A N 1
ATOM 793 C CA . LEU A 1 97 ? 8.287 17.349 22.349 1.00 50.28 97 LEU A CA 1
ATOM 794 C C . LEU A 1 97 ? 7.855 17.333 23.828 1.00 50.28 97 LEU A C 1
ATOM 796 O O . LEU A 1 97 ? 8.425 16.596 24.637 1.00 50.28 97 LEU A O 1
ATOM 800 N N . THR A 1 98 ? 6.830 18.106 24.203 1.00 51.41 98 THR A N 1
ATOM 801 C CA . THR A 1 98 ? 6.318 18.122 25.584 1.00 51.41 98 THR A CA 1
ATOM 802 C C . THR A 1 98 ? 5.026 17.300 25.733 1.00 51.41 98 THR A C 1
ATOM 804 O O . THR A 1 98 ? 4.116 17.369 24.895 1.00 51.41 98 THR A O 1
ATOM 807 N N . PRO A 1 99 ? 4.900 16.477 26.795 1.00 50.12 99 PRO A N 1
ATOM 808 C CA . PRO A 1 99 ? 3.690 15.704 27.031 1.00 50.12 99 PRO A CA 1
ATOM 809 C C . PRO A 1 99 ? 2.538 16.610 27.504 1.00 50.12 99 PRO A C 1
ATOM 811 O O . PRO A 1 99 ? 2.639 17.303 28.517 1.00 50.12 99 PRO A O 1
ATOM 814 N N . VAL A 1 100 ? 1.398 16.560 26.811 1.00 54.38 100 VAL A N 1
ATOM 815 C CA . VAL A 1 100 ? 0.147 17.242 27.173 1.00 54.38 100 VAL A CA 1
ATOM 816 C C . VAL A 1 100 ? -0.352 16.681 28.493 1.00 54.38 100 VAL A C 1
ATOM 818 O O . VAL A 1 100 ? -0.889 15.580 28.553 1.00 54.38 100 VAL A O 1
ATOM 821 N N . ARG A 1 101 ? -0.218 17.439 29.580 1.00 49.56 101 ARG A N 1
ATOM 822 C CA . ARG A 1 101 ? -0.845 17.079 30.857 1.00 49.56 101 ARG A CA 1
ATOM 823 C C . ARG A 1 101 ? -2.364 17.034 30.656 1.00 49.56 101 ARG A C 1
ATOM 825 O O . ARG A 1 101 ? -2.998 18.072 30.465 1.00 49.56 101 ARG A O 1
ATOM 832 N N . LYS A 1 102 ? -2.954 15.833 30.683 1.00 47.09 102 LYS A N 1
ATOM 833 C CA . LYS A 1 102 ? -4.410 15.633 30.663 1.00 47.09 102 LYS A CA 1
ATOM 834 C C . LYS A 1 102 ? -4.999 16.466 31.808 1.00 47.09 102 LYS A C 1
ATOM 836 O O . LYS A 1 102 ? -4.684 16.207 32.970 1.00 47.09 102 LYS A O 1
ATOM 841 N N . ARG A 1 103 ? -5.803 17.498 31.507 1.00 44.09 103 ARG A N 1
ATOM 842 C CA . ARG A 1 103 ? -6.537 18.243 32.545 1.00 44.09 103 ARG A CA 1
ATOM 843 C C . ARG A 1 103 ? -7.393 17.214 33.272 1.00 44.09 103 ARG A C 1
ATOM 845 O O . ARG A 1 103 ? -8.296 16.639 32.669 1.00 44.09 103 ARG A O 1
ATOM 852 N N . ARG A 1 104 ? -7.051 16.929 34.530 1.00 39.50 104 ARG A N 1
ATOM 853 C CA . ARG A 1 104 ? -7.841 16.076 35.417 1.00 39.50 104 ARG A CA 1
ATOM 854 C C . ARG A 1 104 ? -9.252 16.662 35.398 1.00 39.50 104 ARG A C 1
ATOM 856 O O . ARG A 1 104 ? -9.442 17.792 35.835 1.00 39.50 104 ARG A O 1
ATOM 863 N N . SER A 1 105 ? -10.201 15.971 34.768 1.00 41.72 105 SER A N 1
ATOM 864 C CA . SER A 1 105 ? -11.581 16.445 34.689 1.00 41.72 105 SER A CA 1
ATOM 865 C C . SER A 1 105 ? -12.079 16.703 36.108 1.00 41.72 105 SER A C 1
ATOM 867 O O . SER A 1 105 ? -11.902 15.839 36.965 1.00 41.72 105 SER A O 1
ATOM 869 N N . GLU A 1 106 ? -12.711 17.849 36.350 1.00 42.81 106 GLU A N 1
ATOM 870 C CA . GLU A 1 106 ? -13.193 18.350 37.653 1.00 42.81 106 GLU A CA 1
ATOM 871 C C . GLU A 1 106 ? -14.264 17.469 38.345 1.00 42.81 106 GLU A C 1
ATOM 873 O O . GLU A 1 106 ? -14.969 17.916 39.245 1.00 42.81 106 GLU A O 1
ATOM 878 N N . ARG A 1 107 ? -14.401 16.192 37.972 1.00 41.69 107 ARG A N 1
ATOM 879 C CA . ARG A 1 107 ? -15.397 15.261 38.520 1.00 41.69 107 ARG A CA 1
ATOM 880 C C . ARG A 1 107 ? -14.940 14.481 39.760 1.00 41.69 107 ARG A C 1
ATOM 882 O O . ARG A 1 107 ? -15.766 13.791 40.340 1.00 41.69 107 ARG A O 1
ATOM 889 N N . GLU A 1 108 ? -13.688 14.609 40.209 1.00 38.94 108 GLU A N 1
ATOM 890 C CA . GLU A 1 108 ? -13.199 13.915 41.424 1.00 38.94 108 GLU A CA 1
ATOM 891 C C . GLU A 1 108 ? -13.166 14.781 42.700 1.00 38.94 108 GLU A C 1
ATOM 893 O O . GLU A 1 108 ? -12.947 14.247 43.783 1.00 38.94 108 GLU A O 1
ATOM 898 N N . ILE A 1 109 ? -13.414 16.097 42.634 1.00 39.75 109 ILE A N 1
ATOM 899 C CA . ILE A 1 109 ? -13.281 16.974 43.821 1.00 39.75 109 ILE A CA 1
ATOM 900 C C . ILE A 1 109 ? -14.594 17.092 44.621 1.00 39.75 109 ILE A C 1
ATOM 902 O O . ILE A 1 109 ? -14.571 17.395 45.812 1.00 39.75 109 ILE A O 1
ATOM 906 N N . LYS A 1 110 ? -15.757 16.777 44.034 1.00 36.84 110 LYS A N 1
ATOM 907 C CA . LYS A 1 110 ? -17.055 16.983 44.708 1.00 36.84 110 LYS A CA 1
ATOM 908 C C . LYS A 1 110 ? -17.504 15.842 45.637 1.00 36.84 110 LYS A C 1
ATOM 910 O O . LYS A 1 110 ? -18.548 15.969 46.263 1.00 36.84 110 LYS A O 1
ATOM 915 N N . VAL A 1 111 ? -16.733 14.757 45.759 1.00 41.09 111 VAL A N 1
ATOM 916 C CA . VAL A 1 111 ? -17.103 13.603 46.610 1.00 41.09 111 VAL A CA 1
ATOM 917 C C . VAL A 1 111 ? -16.552 13.715 48.041 1.00 41.09 111 VAL A C 1
ATOM 919 O O . VAL A 1 111 ? -16.966 12.954 48.901 1.00 41.09 111 VAL A O 1
ATOM 922 N N . LYS A 1 112 ? -15.665 14.675 48.352 1.00 42.81 112 LYS A N 1
ATOM 923 C CA . LYS A 1 112 ? -14.927 14.663 49.634 1.00 42.81 112 LYS A CA 1
ATOM 924 C C . LYS A 1 112 ? -15.136 15.853 50.579 1.00 42.81 112 LYS A C 1
ATOM 926 O O . LYS A 1 112 ? -14.332 16.031 51.482 1.00 42.81 112 LYS A O 1
ATOM 931 N N . VAL A 1 113 ? -16.188 16.661 50.401 1.00 46.97 113 VAL A N 1
ATOM 932 C CA . VAL A 1 113 ? -16.429 17.859 51.248 1.00 46.97 113 VAL A CA 1
ATOM 933 C C . VAL A 1 113 ? -17.843 17.900 51.860 1.00 46.97 113 VAL A C 1
ATOM 935 O O . VAL A 1 113 ? -18.286 18.957 52.286 1.00 46.97 113 VAL A O 1
ATOM 938 N N . LYS A 1 114 ? -18.600 16.789 51.908 1.00 43.56 114 LYS A N 1
ATOM 939 C CA . LYS A 1 114 ? -19.986 16.820 52.433 1.00 43.56 114 LYS A CA 1
ATOM 940 C C . LYS A 1 114 ? -20.311 15.882 53.604 1.00 43.56 114 LYS A C 1
ATOM 942 O O . LYS A 1 114 ? -21.468 15.836 53.989 1.00 43.56 114 LYS A O 1
ATOM 947 N N . ASP A 1 115 ? -19.317 15.252 54.232 1.00 44.25 115 ASP A N 1
ATOM 948 C CA . ASP A 1 115 ? -19.558 14.377 55.399 1.00 44.25 115 ASP A CA 1
ATOM 949 C C . ASP A 1 115 ? -18.924 14.870 56.713 1.00 44.25 115 ASP A C 1
ATOM 951 O O . ASP A 1 115 ? -18.842 14.117 57.674 1.00 44.25 115 ASP A O 1
ATOM 955 N N . GLU A 1 116 ? -18.530 16.145 56.809 1.00 49.28 116 GLU A N 1
ATOM 956 C CA . GLU A 1 116 ? -18.090 16.742 58.085 1.00 49.28 116 GLU A CA 1
ATOM 957 C C . GLU A 1 116 ? -18.776 18.098 58.335 1.00 49.28 116 GLU A C 1
ATOM 959 O O . GLU A 1 116 ? -18.144 19.147 58.381 1.00 49.28 116 GLU A O 1
ATOM 964 N N . SER A 1 117 ? -20.112 18.103 58.412 1.00 47.94 117 SER A N 1
ATOM 965 C CA . SER A 1 117 ? -20.889 19.169 59.083 1.00 47.94 117 SER A CA 1
ATOM 966 C C . SER A 1 117 ? -22.351 18.755 59.324 1.00 47.94 117 SER A C 1
ATOM 968 O O . SER A 1 117 ? -23.259 19.211 58.641 1.00 47.94 117 SER A O 1
ATOM 970 N N . SER A 1 118 ? -22.565 17.854 60.287 1.00 40.72 118 SER A N 1
ATOM 971 C CA . SER A 1 118 ? -23.818 17.593 61.035 1.00 40.72 118 SER A CA 1
ATOM 972 C C . SER A 1 118 ? -23.475 16.435 61.981 1.00 40.72 118 SER A C 1
ATOM 974 O O . SER A 1 118 ? -22.938 15.445 61.503 1.00 40.72 118 SER A O 1
ATOM 976 N N . SER A 1 119 ? -23.658 16.417 63.292 1.00 41.91 119 SER A N 1
ATOM 977 C CA . SER A 1 119 ? -24.425 17.177 64.279 1.00 41.91 119 SER A CA 1
ATOM 978 C C . SER A 1 119 ? -23.701 16.949 65.624 1.00 41.91 119 SER A C 1
ATOM 980 O O . SER A 1 119 ? -23.044 15.919 65.770 1.00 41.91 119 SER A O 1
ATOM 982 N N . ASP A 1 120 ? -23.564 17.983 66.456 1.00 42.34 120 ASP A N 1
ATOM 983 C CA . ASP A 1 120 ? -24.228 18.089 67.779 1.00 42.34 120 ASP A CA 1
ATOM 984 C C . ASP A 1 120 ? -23.962 16.906 68.729 1.00 42.34 120 ASP A C 1
ATOM 986 O O . ASP A 1 120 ? -24.514 15.806 68.497 1.00 42.34 120 ASP A O 1
#